Protein 7KPO (pdb70)

Sequence (104 aa):
GSSKQDLRAVLLVEEATSSALNYWERVSGQQSKFTFAEQSGLWRVYLDRSTLQTRRTLDKYLRIETLPKTPRWRTVLNSLDYILEEHCKEAGPPERTHIEEQQRDKKLLQKKLLTS

Radius of gyration: 13.81 Å; Cα contacts (8 Å, |Δi|>4): 112; chains: 1; bounding box: 38×24×36 Å

Nearest PDB structures (foldseek):
  7kpo-assembly1_A  TM=1.006E+00  e=3.922E-15  Vibrio cholerae O1 biovar El Tor

Secondary structure (DSSP, 8-state):
-HHHHH--HHHHH--HHHHHHHHHH---HHHHHHHH-SS--EEETTEEE-HHHHHTTSTTT--SS--HHHHHHHHHHHHHH----SHHHHHH--HHHHHHHHH-

B-factor: mean 20.68, std 10.75, range [9.97, 79.95]

InterPro domains:
  IPR000014 PAS domain [PF13188] (927-967)
  IPR000014 PAS domain [SM00091] (921-986)
  IPR001789 Signal transduction response regulator, receiver domain [PF00072] (773-883)
  IPR001789 Signal transduction response regulator, receiver domain [PS50110] (771-887)
  IPR001789 Signal transduction response regulator, receiver domain [SM00448] (770-883)
  IPR003594 Histidine kinase/HSP90-like ATPase domain [PF02518] (622-731)
  IPR003594 Histidine kinase/HSP90-like ATPase domain [SM00387] (621-732)
  IPR003660 HAMP domain [PF00672] (423-475)
  IPR003660 HAMP domain [PS50885] (425-478)
  IPR003660 HAMP domain [SM00304] (425-478)
  IPR003661 Signal transduction histidine kinase, dimerisation/phosphoacceptor domain [PF00512] (508-574)
  IPR003661 Signal transduction histidine kinase, dimerisation/phosphoacceptor domain [SM00388] (507-575)
  IPR003661 Signal transduction histidine kinase, dimerisation/phosphoacceptor domain [cd00082] (505-571)
  IPR004358 Signal transduction histidine kinase-related protein, C-terminal [PR00344] (657-671)
  IPR004358 Signal transduction histidine kinase-related protein, C-terminal [PR00344] (675-685)
  IPR004358 Signal transduction histidine kinase-related protein, C-terminal [PR00344] (692-710)
  IPR004358 Signal transduction histidine kinase-related protein, C-terminal [PR00344] (716-729)
  IPR005467 Histidine kinase domain [PS50109] (514-732)
  IPR011006 CheY-like superfamily [SSF52172] (765-894)
  IPR035965 PAS domain superfamily [SSF55785] (909-981)

Organism: Vibrio cholerae serotype O1 (strain ATCC 39315 / El Tor Inaba N16961) (NCBI:txid243277)

Solvent-accessible surface area: 6616 Å² total

Foldseek 3Di:
DVVLVLVLVLQLVLLLLQVLLCVQVVDHPLCLCVVLVLADWDQDPNDTDSVQVVLSNDSVSQDPDHPLVSSLVSLVSSCVVGPPDDPSNVSNCSSVVSVVSVVD

Structure (mmCIF, N/CA/C/O backbone):
data_7KPO
#
_entry.id   7KPO
#
_cell.length_a   51.912
_cell.length_b   78.606
_cell.length_c   72.372
_cell.angle_alpha   90.000
_cell.angle_beta   90.000
_cell.angle_gamma   90.000
#
_symmetry.space_group_name_H-M   'C 2 2 21'
#
l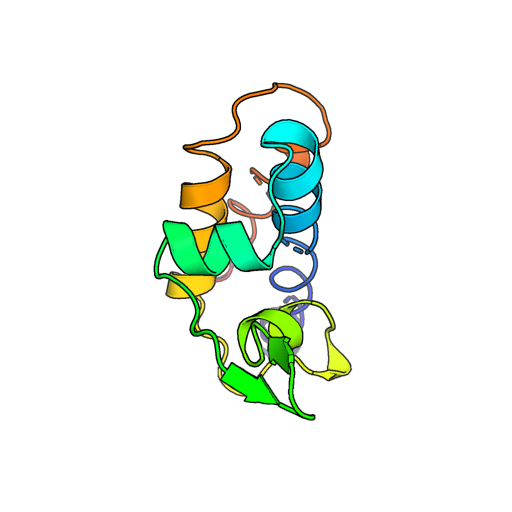oop_
_entity.id
_entity.type
_entity.pdbx_description
1 polymer 'Response regulator'
2 non-polymer 'SULFATE ION'
3 non-polymer DI(HYDROXYETHYL)ETHER
4 non-polymer 'FORMIC ACID'
5 water water
#
loop_
_atom_site.group_PDB
_atom_site.id
_atom_site.type_symbol
_atom_site.label_atom_id
_atom_site.label_alt_id
_atom_site.label_comp_id
_atom_site.label_asym_id
_atom_site.label_entity_id
_atom_site.label_seq_id
_atom_site.pdbx_PDB_ins_code
_atom_site.Cartn_x
_atom_site.Cartn_y
_atom_site.Cartn_z
_atom_site.occupancy
_atom_site.B_iso_or_equiv
_atom_site.auth_seq_id
_atom_site.auth_comp_id
_atom_site.auth_asym_id
_atom_site.auth_atom_id
_atom_site.pdbx_PDB_model_num
ATOM 1 N N . GLY A 1 1 ? 22.310 34.702 37.502 1.00 24.56 1022 GLY A N 1
ATOM 2 C CA . GLY A 1 1 ? 22.347 35.272 38.880 1.00 24.94 1022 GLY A CA 1
ATOM 3 C C . GLY A 1 1 ? 20.961 35.374 39.498 1.00 21.93 1022 GLY A C 1
ATOM 4 O O . GLY A 1 1 ? 20.006 34.847 38.901 1.00 20.91 1022 GLY A O 1
ATOM 5 N N . SER A 1 2 ? 20.857 36.054 40.643 1.00 23.19 1023 SER A N 1
ATOM 6 C CA . SER A 1 2 ? 19.574 36.199 41.381 1.00 21.75 1023 SER A CA 1
ATOM 7 C C . SER A 1 2 ? 18.519 36.876 40.497 1.00 18.75 1023 SER A C 1
ATOM 8 O O . SER A 1 2 ? 17.358 36.454 40.548 1.00 18.71 1023 SER A O 1
ATOM 11 N N . SER A 1 3 ? 18.898 37.888 39.717 1.00 18.30 1024 SER A N 1
ATOM 12 C CA . SER A 1 3 ? 17.957 38.612 38.824 1.00 17.50 1024 SER A CA 1
ATOM 13 C C . SER A 1 3 ? 17.343 37.633 37.821 1.00 15.46 1024 SER A C 1
ATOM 14 O O . SER A 1 3 ? 16.107 37.630 37.662 1.00 15.00 1024 SER A O 1
ATOM 17 N N . LYS A 1 4 ? 18.179 36.817 37.185 1.00 15.67 1025 LYS A N 1
ATOM 18 C CA . LYS A 1 4 ? 17.658 35.858 36.182 1.00 15.28 1025 LYS A CA 1
ATOM 19 C C . LYS A 1 4 ? 16.714 34.857 36.859 1.00 14.43 1025 LYS A C 1
ATOM 20 O O . LYS A 1 4 ? 15.641 34.561 36.298 1.00 13.86 1025 LYS A O 1
ATOM 26 N N . GLN A 1 5 ? 17.096 34.343 38.025 1.00 14.49 1026 GLN A N 1
ATOM 27 C CA . GLN A 1 5 ? 16.238 33.356 38.732 1.00 13.88 1026 GLN A CA 1
ATOM 28 C C . GLN A 1 5 ? 14.899 34.001 39.116 1.00 13.28 1026 GLN A C 1
ATOM 29 O O . GLN A 1 5 ? 13.856 33.348 38.952 1.00 13.23 1026 GLN A O 1
ATOM 35 N N . ASP A 1 6 ? 14.918 35.244 39.588 1.00 13.01 1027 ASP A N 1
ATOM 36 C CA . ASP A 1 6 ? 13.652 35.913 39.986 1.00 13.34 1027 ASP A CA 1
ATOM 37 C C . ASP A 1 6 ? 12.822 36.217 38.737 1.00 11.77 1027 ASP A C 1
ATOM 38 O O . ASP A 1 6 ? 11.591 36.122 38.804 1.00 12.16 1027 ASP A O 1
ATOM 43 N N . LEU A 1 7 ? 13.479 36.563 37.633 1.00 11.67 1028 LEU A N 1
ATOM 44 C CA . LEU A 1 7 ? 12.736 36.843 36.380 1.00 11.55 1028 LEU A CA 1
ATOM 45 C C . LEU A 1 7 ? 12.033 35.572 35.907 1.00 10.87 1028 LEU A C 1
ATOM 46 O O . LEU A 1 7 ? 10.874 35.610 35.513 1.00 11.14 1028 LEU A O 1
ATOM 67 N N . ARG A 1 9 ? 10.985 33.083 37.650 1.00 10.96 1030 ARG A N 1
ATOM 68 C CA . ARG A 1 9 ? 9.856 32.801 38.530 1.00 11.32 1030 ARG A CA 1
ATOM 69 C C . ARG A 1 9 ? 8.689 33.749 38.206 1.00 10.79 1030 ARG A C 1
ATOM 70 O O . ARG A 1 9 ? 7.537 33.288 38.170 1.00 12.18 1030 ARG A O 1
ATOM 78 N N . ALA A 1 10 ? 8.974 35.032 37.986 1.00 10.85 1031 ALA A N 1
ATOM 79 C CA . ALA A 1 10 ? 7.907 35.998 37.644 1.00 11.72 1031 ALA A CA 1
ATOM 80 C C . ALA A 1 10 ? 7.257 35.621 36.308 1.00 11.22 1031 ALA A C 1
ATOM 81 O O . ALA A 1 10 ? 6.026 35.695 36.196 1.00 12.54 1031 ALA A O 1
ATOM 83 N N . VAL A 1 11 ? 8.065 35.245 35.323 1.00 10.85 1032 VAL A N 1
ATOM 84 C CA . VAL A 1 11 ? 7.513 34.865 33.995 1.00 11.47 1032 VAL A CA 1
ATOM 85 C C . VAL A 1 11 ? 6.684 33.581 34.138 1.00 11.43 1032 VAL A C 1
A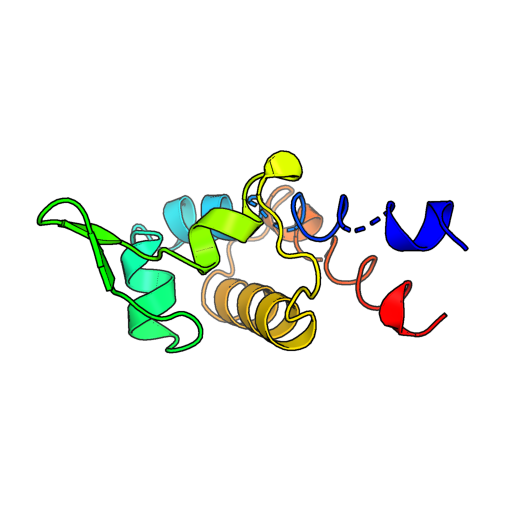TOM 86 O O . VAL A 1 11 ? 5.628 33.480 33.503 1.00 12.61 1032 VAL A O 1
ATOM 90 N N A LEU A 1 12 ? 7.137 32.641 34.970 0.60 11.39 1033 LEU A N 1
ATOM 91 N N B LEU A 1 12 ? 7.156 32.628 34.944 0.40 11.35 1033 LEU A N 1
ATOM 92 C CA A LEU A 1 12 ? 6.407 31.358 35.148 0.60 12.15 1033 LEU A CA 1
ATOM 93 C CA B LEU A 1 12 ? 6.391 31.371 35.148 0.40 11.74 1033 LEU A CA 1
ATOM 94 C C A LEU A 1 12 ? 4.998 31.639 35.692 0.60 12.63 1033 LEU A C 1
ATOM 95 C C B LEU A 1 12 ? 4.981 31.705 35.636 0.40 12.06 1033 LEU A C 1
ATOM 96 O O A LEU A 1 12 ? 4.037 31.028 35.202 0.60 13.44 1033 LEU A O 1
ATOM 97 O O B LEU A 1 12 ? 4.006 31.230 35.027 0.40 12.15 1033 LEU A O 1
ATOM 106 N N . VAL A 1 13 ? 4.880 32.543 36.666 1.00 12.06 1034 VAL A N 1
ATOM 107 C CA . VAL A 1 13 ? 3.550 32.862 37.256 1.00 12.78 1034 VAL A CA 1
ATOM 108 C C . VAL A 1 13 ? 2.681 33.563 36.206 1.00 12.39 1034 VAL A C 1
ATOM 109 O O . VAL A 1 13 ? 1.492 33.218 36.078 1.00 13.35 1034 VAL A O 1
ATOM 113 N N A GLU A 1 14 ? 3.252 34.536 35.489 0.50 11.61 1035 GLU A N 1
ATOM 114 N N B GLU A 1 14 ? 3.263 34.505 35.466 0.50 12.52 1035 GLU A N 1
ATOM 115 C CA A GLU A 1 14 ? 2.508 35.260 34.423 0.50 12.18 1035 GLU A CA 1
ATOM 116 C CA B GLU A 1 14 ? 2.486 35.267 34.457 0.50 14.00 1035 GLU A CA 1
ATOM 117 C C A GLU A 1 14 ? 2.027 34.252 33.373 0.50 11.50 1035 GLU A C 1
ATOM 118 C C B GLU A 1 14 ? 2.061 34.315 33.323 0.50 12.66 1035 GLU A C 1
ATOM 119 O O A GLU A 1 14 ? 0.840 34.281 33.009 0.50 12.04 1035 GLU A O 1
ATOM 120 O O B GLU A 1 14 ? 0.935 34.462 32.820 0.50 13.21 1035 GLU A O 1
ATOM 131 N N . ALA A 1 15 ? 2.920 33.368 32.935 1.00 12.05 1036 ALA A N 1
ATOM 132 C CA . ALA A 1 15 ? 2.579 32.388 31.881 1.00 12.40 1036 ALA A CA 1
ATOM 133 C C . ALA A 1 15 ? 1.466 31.434 32.324 1.00 11.37 1036 ALA A C 1
ATOM 134 O O . ALA A 1 15 ? 0.523 31.202 31.572 1.00 11.95 1036 ALA A O 1
ATOM 152 N N . THR A 1 17 ? -0.791 31.746 34.866 1.00 11.34 1038 THR A N 1
ATOM 153 C CA . THR A 1 17 ? -2.057 32.422 35.105 1.00 12.09 1038 THR A CA 1
ATOM 154 C C . THR A 1 17 ? -2.706 32.785 33.765 1.00 11.71 1038 THR A C 1
ATOM 155 O O . THR A 1 17 ? -3.912 32.561 33.601 1.00 13.53 1038 THR A O 1
ATOM 159 N N A SER A 1 18 ? -1.908 33.315 32.835 0.70 11.50 1039 SER A N 1
ATOM 160 N N B SER A 1 18 ? -1.924 33.321 32.825 0.30 12.02 1039 SER A N 1
ATOM 161 C CA A SER A 1 18 ? -2.421 33.697 31.495 0.70 11.89 1039 SER A CA 1
ATOM 162 C CA B SER A 1 18 ? -2.496 33.722 31.512 0.30 12.70 1039 SER A CA 1
ATOM 163 C C A SER A 1 18 ? -2.993 32.464 30.797 0.70 11.49 1039 SER A C 1
ATOM 164 C C B SER A 1 18 ? -2.978 32.483 30.745 0.30 11.74 1039 SER A C 1
ATOM 165 O O A SER A 1 18 ? -4.113 32.526 30.260 0.70 11.53 1039 SER A O 1
ATOM 166 O O B SER A 1 18 ? -4.037 32.567 30.094 0.30 11.83 1039 SER A O 1
ATOM 171 N N . ALA A 1 19 ? -2.239 31.373 30.829 1.00 11.03 1040 ALA A N 1
ATOM 172 C CA . ALA A 1 19 ? -2.657 30.142 30.129 1.00 11.31 1040 ALA A CA 1
ATOM 173 C C . ALA A 1 19 ? -3.957 29.607 30.735 1.00 11.04 1040 ALA A C 1
ATOM 174 O O . ALA A 1 19 ? -4.842 29.199 29.975 1.00 11.48 1040 ALA A O 1
ATOM 176 N N . LEU A 1 20 ? -4.068 29.596 32.062 1.00 11.30 1041 LEU A N 1
ATOM 177 C CA . LEU A 1 20 ? -5.309 29.064 32.688 1.00 11.95 1041 LEU A CA 1
ATOM 178 C C . LEU A 1 20 ? -6.502 29.963 32.375 1.00 12.30 1041 LEU A C 1
ATOM 179 O O . LEU A 1 20 ? -7.587 29.430 32.140 1.00 13.55 1041 LEU A O 1
ATOM 184 N N . ASN A 1 21 ? -6.312 31.276 32.385 1.00 12.04 1042 ASN A N 1
ATOM 185 C CA . ASN A 1 21 ? -7.444 32.184 32.069 1.00 13.67 1042 ASN A CA 1
ATOM 186 C 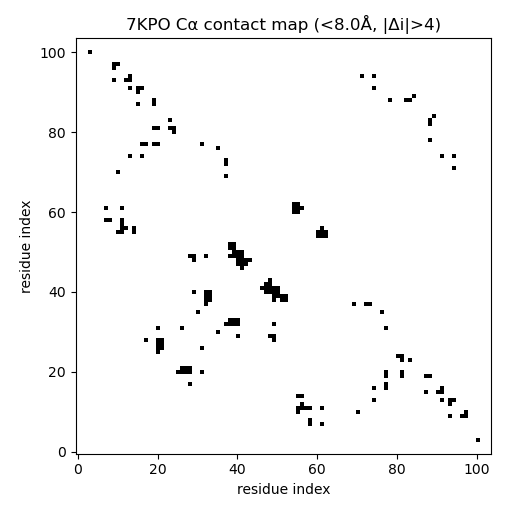C . ASN A 1 21 ? -7.915 31.918 30.635 1.00 13.01 1042 ASN A C 1
ATOM 187 O O . ASN A 1 21 ? -9.138 31.913 30.391 1.00 14.29 1042 ASN A O 1
ATOM 192 N N . TYR A 1 22 ? -6.971 31.699 29.721 1.00 12.25 1043 TYR A N 1
ATOM 193 C CA . TYR A 1 22 ? -7.294 31.417 28.301 1.00 11.94 1043 TYR A CA 1
ATOM 194 C C . TYR A 1 22 ? -8.013 30.064 28.193 1.00 12.43 1043 TYR A C 1
ATOM 195 O O . TYR A 1 22 ? -9.040 29.969 27.510 1.00 13.25 1043 TYR A O 1
ATOM 204 N N . TRP A 1 23 ? -7.471 29.039 28.848 1.00 12.11 1044 TRP A N 1
ATOM 205 C CA . TRP A 1 23 ? -8.113 27.701 28.876 1.00 12.49 1044 TRP A CA 1
ATOM 206 C C . TRP A 1 23 ? -9.569 27.832 29.325 1.00 13.34 1044 TRP A C 1
ATOM 207 O O . TRP A 1 23 ? -10.463 27.307 28.645 1.00 14.26 1044 TRP A O 1
ATOM 218 N N . GLU A 1 24 ? -9.788 28.508 30.449 1.00 13.24 1045 GLU A N 1
ATOM 219 C CA . GLU A 1 24 ? -11.152 28.624 31.026 1.00 15.27 1045 GLU A CA 1
ATOM 220 C C . GLU A 1 24 ? -12.093 29.301 30.026 1.00 16.92 1045 GLU A C 1
ATOM 221 O O . GLU A 1 24 ? -13.194 28.768 29.790 1.00 18.89 1045 GLU A O 1
ATOM 227 N N . ARG A 1 25 ? -11.660 30.405 29.425 1.00 15.74 1046 ARG A N 1
ATOM 228 C CA . ARG A 1 25 ? -12.549 31.151 28.502 1.00 17.45 1046 ARG A CA 1
ATOM 229 C C . ARG A 1 25 ? -12.794 30.383 27.197 1.00 16.97 1046 ARG A C 1
ATOM 230 O O . ARG A 1 25 ? -13.964 30.275 26.791 1.00 20.25 1046 ARG A O 1
ATOM 238 N N . VAL A 1 26 ? -11.738 29.870 26.567 1.00 15.79 1047 VAL A N 1
ATOM 239 C CA . VAL A 1 26 ? -11.873 29.225 25.228 1.00 16.83 1047 VAL A CA 1
ATOM 240 C C . VAL A 1 26 ? -12.493 27.825 25.344 1.00 17.63 1047 VAL A C 1
ATOM 241 O O . VAL A 1 26 ? -13.382 27.521 24.533 1.00 19.44 1047 VAL A O 1
ATOM 245 N N . SER A 1 27 ? -12.042 27.001 26.291 1.00 16.48 1048 SER A N 1
ATOM 246 C CA . SER A 1 27 ? -12.586 25.620 26.415 1.00 17.72 1048 SER A CA 1
ATOM 247 C C . SER A 1 27 ? -13.956 25.613 27.106 1.00 18.03 1048 SER A C 1
ATOM 248 O O . SER A 1 27 ? -14.714 24.646 26.888 1.00 19.64 1048 SER A O 1
ATOM 251 N N . GLY A 1 28 ? -14.247 26.636 27.917 1.00 18.27 1049 GLY A N 1
ATOM 252 C CA . GLY A 1 28 ? -15.475 26.662 28.737 1.00 19.71 1049 GLY A CA 1
ATOM 253 C C . GLY A 1 28 ? -15.390 25.657 29.881 1.00 19.78 1049 GLY A C 1
ATOM 254 O O . GLY A 1 28 ? -16.418 25.396 30.534 1.00 24.00 1049 GLY A O 1
ATOM 255 N N A GLN A 1 29 ? -14.196 25.095 30.104 0.70 17.14 1050 GLN A N 1
ATOM 256 N N B GLN A 1 29 ? -14.189 25.114 30.115 0.30 17.90 1050 GLN A N 1
ATOM 257 C CA A GLN A 1 29 ? -13.952 24.102 31.184 0.70 17.15 1050 GLN A CA 1
ATOM 258 C CA B GLN A 1 29 ? -13.947 24.094 31.172 0.30 17.70 1050 GLN A CA 1
ATOM 259 C C A GLN A 1 29 ? -13.215 24.790 32.342 0.70 16.34 1050 GLN A C 1
ATOM 260 C C B GLN A 1 29 ? -13.124 24.723 32.304 0.30 16.35 1050 GLN A C 1
ATOM 261 O O A GLN A 1 29 ? -12.668 25.890 32.150 0.70 17.33 1050 GLN A O 1
ATOM 262 O O B GLN A 1 29 ? -12.398 25.699 32.044 0.30 15.99 1050 GLN A O 1
ATOM 273 N N . SER A 1 30 ? -13.214 24.150 33.506 1.00 15.96 1051 SER A N 1
ATOM 274 C CA . SER A 1 30 ? -12.546 24.699 34.713 1.00 15.64 1051 SER A CA 1
ATOM 275 C C . SER A 1 30 ? -11.046 24.397 34.751 1.00 15.16 1051 SER A C 1
ATOM 276 O O . SER A 1 30 ? -10.557 23.569 33.963 1.00 14.78 1051 SER A O 1
ATOM 279 N N . LYS A 1 31 ? -10.362 25.056 35.686 1.00 15.51 1052 LYS A N 1
ATOM 280 C CA . LYS A 1 31 ? -8.939 24.778 35.993 1.00 15.52 1052 LYS A CA 1
ATOM 281 C C . LYS A 1 31 ? -8.853 23.318 36.444 1.00 15.28 1052 LYS A C 1
ATOM 282 O O . LYS A 1 31 ? -7.940 22.591 36.017 1.00 15.72 1052 LYS A O 1
ATOM 288 N N . PHE A 1 32 ? -9.810 22.904 37.271 1.00 15.83 1053 PHE A N 1
ATOM 289 C CA . PHE A 1 32 ? -9.842 21.504 37.750 1.00 15.31 1053 PHE A CA 1
ATOM 290 C C . PHE A 1 32 ? -9.797 20.554 36.555 1.00 15.09 1053 PHE A C 1
ATOM 291 O O . PHE A 1 32 ? -9.017 19.566 36.636 1.00 20.69 1053 PHE A O 1
ATOM 299 N N . THR A 1 33 ? -10.622 20.832 35.529 1.00 15.77 1054 THR A N 1
ATOM 300 C CA . THR A 1 33 ? -10.742 19.987 34.310 1.00 15.34 1054 THR A CA 1
ATOM 301 C C . THR A 1 33 ? -9.425 20.003 33.530 1.00 14.35 1054 THR A C 1
ATOM 302 O O . THR A 1 33 ? -9.054 18.952 32.982 1.00 14.82 1054 THR A O 1
ATOM 306 N N . PHE A 1 34 ? -8.777 21.158 33.426 1.00 14.26 1055 PHE A N 1
ATOM 307 C CA . PHE A 1 34 ? -7.457 21.169 32.757 1.00 13.37 1055 PHE A CA 1
ATOM 308 C C . PHE A 1 34 ? -6.532 20.151 33.445 1.00 13.00 1055 PHE A C 1
ATOM 309 O O . PHE A 1 34 ? -5.892 19.346 32.750 1.00 13.75 1055 PHE A O 1
ATOM 317 N N . ALA A 1 35 ? -6.473 20.187 34.777 1.00 13.39 1056 ALA A N 1
ATOM 318 C CA . ALA A 1 35 ? -5.573 19.286 35.538 1.00 12.73 1056 ALA A CA 1
ATOM 319 C C . ALA A 1 35 ? -5.982 17.831 35.356 1.00 13.65 1056 ALA A C 1
ATOM 320 O O . ALA A 1 35 ? -5.126 16.990 35.076 1.00 14.32 1056 ALA A O 1
ATOM 322 N N . GLU A 1 36 ? -7.266 17.576 35.535 1.00 14.18 1057 GLU A N 1
ATOM 323 C CA . GLU A 1 36 ? -7.786 16.199 35.484 1.00 15.43 1057 GLU A CA 1
ATOM 324 C C . GLU A 1 36 ? -7.65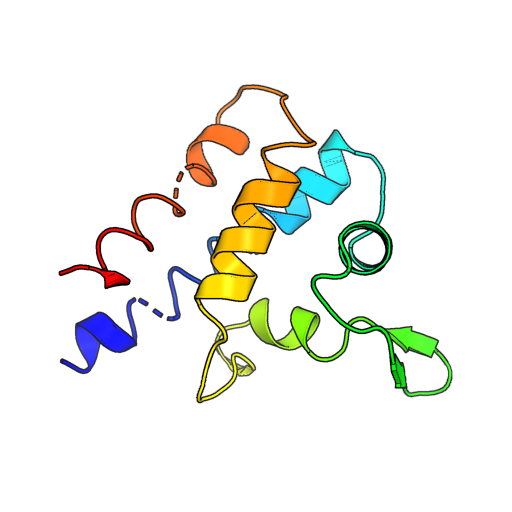2 15.613 34.074 1.00 15.73 1057 GLU A C 1
ATOM 325 O O . GLU A 1 36 ? -7.157 14.480 33.945 1.00 18.21 1057 GLU A O 1
ATOM 331 N N . GLN A 1 37 ? -8.063 16.367 33.055 1.00 15.29 1058 GLN A N 1
ATOM 332 C CA . GLN A 1 37 ? -8.041 15.829 31.672 1.00 15.55 1058 GLN A CA 1
ATOM 333 C C . GLN A 1 37 ? -6.595 15.682 31.177 1.00 15.19 1058 GLN A C 1
ATOM 334 O O . GLN A 1 37 ? -6.287 14.656 30.547 1.00 17.44 1058 GLN A O 1
ATOM 340 N N . SER A 1 38 ? -5.737 16.663 31.463 1.00 13.82 1059 SER A N 1
ATOM 341 C CA . SER A 1 38 ? -4.331 16.605 30.982 1.00 13.63 1059 SER A CA 1
ATOM 342 C C . SER A 1 38 ? -3.508 15.592 31.781 1.00 13.51 1059 SER A C 1
ATOM 343 O O . SER A 1 38 ? -2.514 15.089 31.235 1.00 15.40 1059 SER A O 1
ATOM 346 N N . GLY A 1 39 ? -3.878 15.369 33.043 1.00 13.34 1060 GLY A N 1
ATOM 347 C CA . GLY A 1 39 ? -3.096 14.506 33.944 1.00 13.65 1060 GLY A CA 1
ATOM 348 C C . GLY A 1 39 ? -1.805 15.184 34.386 1.00 13.63 1060 GLY A C 1
ATOM 349 O O . GLY A 1 39 ? -0.979 14.522 35.026 1.00 15.03 1060 GLY A O 1
ATOM 350 N N . LEU A 1 40 ? -1.651 16.479 34.113 1.00 11.78 1061 LEU A N 1
ATOM 351 C CA . LEU A 1 40 ? -0.364 17.150 34.443 1.00 12.25 1061 LEU A CA 1
ATOM 352 C C . LEU A 1 40 ? -0.295 17.583 35.909 1.00 11.93 1061 LEU A C 1
ATOM 353 O O . LEU A 1 40 ? 0.832 17.813 36.381 1.00 13.38 1061 LEU A O 1
ATOM 358 N N . TRP A 1 41 ? -1.439 17.706 36.582 1.00 12.21 1062 TRP A N 1
ATOM 359 C CA . TRP A 1 41 ? -1.463 18.170 37.991 1.00 12.72 1062 TRP A CA 1
ATOM 360 C C . TRP A 1 41 ? -2.430 17.302 38.774 1.00 13.61 1062 TRP A C 1
ATOM 361 O O . TRP A 1 41 ? -3.475 16.923 38.220 1.00 15.18 1062 TRP A O 1
ATOM 372 N N . ARG A 1 42 ? -2.090 17.034 40.027 1.00 14.35 1063 ARG A N 1
ATOM 373 C CA . ARG A 1 42 ? -2.904 16.162 40.894 1.00 16.55 1063 ARG A CA 1
ATOM 374 C C . ARG A 1 42 ? -4.064 16.919 41.536 1.00 15.33 1063 ARG A C 1
ATOM 375 O O . ARG A 1 42 ? -4.014 18.155 41.717 1.00 15.48 1063 ARG A O 1
ATOM 383 N N . VAL A 1 43 ? -5.090 16.141 41.840 1.00 16.67 1064 VAL A N 1
ATOM 384 C CA . VAL A 1 43 ? -6.316 16.600 42.538 1.00 18.37 1064 VAL A CA 1
ATOM 385 C C . VAL A 1 43 ? -6.236 16.068 43.968 1.00 19.54 1064 VAL A C 1
ATOM 386 O O . VAL A 1 43 ? -5.865 14.884 44.151 1.00 19.75 1064 VAL A O 1
ATOM 390 N N . TYR A 1 44 ? -6.581 16.918 44.931 1.00 20.98 1065 TYR A N 1
ATOM 391 C CA . TYR A 1 44 ? -6.508 16.562 46.368 1.00 23.20 1065 TYR A CA 1
ATOM 392 C C . TYR A 1 44 ? -7.823 16.924 47.055 1.00 27.17 1065 TYR A C 1
ATOM 393 O O . TYR A 1 44 ? -8.548 17.794 46.531 1.00 30.54 1065 TYR A O 1
ATOM 402 N N . LEU A 1 45 ? -8.111 16.239 48.166 1.00 32.24 1066 LEU A N 1
ATOM 403 C CA . LEU A 1 45 ? -9.284 16.514 49.040 1.00 37.43 1066 LEU A CA 1
ATOM 404 C C . LEU A 1 45 ? -8.809 17.379 50.211 1.00 40.88 1066 LEU A C 1
ATOM 405 O O . LEU A 1 45 ? -8.200 16.825 51.146 1.00 46.81 1066 LEU A O 1
ATOM 410 N N . ASP A 1 46 ? -9.055 18.689 50.127 1.00 41.72 1067 ASP A N 1
ATOM 411 C CA . ASP A 1 46 ? -8.646 19.662 51.175 1.00 44.26 1067 ASP A CA 1
ATOM 412 C C . ASP A 1 46 ? -9.887 20.395 51.686 1.00 47.06 1067 ASP A C 1
ATOM 413 O O . ASP A 1 46 ? -10.708 20.808 50.843 1.00 49.25 1067 ASP A O 1
ATOM 418 N N . ARG A 1 47 ? -10.023 20.533 53.010 1.00 52.28 1068 ARG A N 1
ATOM 419 C CA . ARG A 1 47 ? -11.171 21.281 53.592 1.00 56.90 1068 ARG A CA 1
ATOM 420 C C . ARG A 1 47 ? -12.478 20.655 53.081 1.00 56.71 1068 ARG A C 1
ATOM 421 O O . ARG A 1 47 ? -13.475 21.392 52.942 1.00 61.04 1068 ARG A O 1
ATOM 429 N N . SER A 1 48 ? -12.451 19.344 52.802 1.00 54.75 1069 SER A N 1
ATOM 430 C CA . SER A 1 48 ? -13.615 18.575 52.281 1.00 52.69 1069 SER A CA 1
ATOM 431 C C . SER A 1 48 ? -14.050 19.129 50.916 1.00 50.83 1069 SER A C 1
ATOM 432 O O . SER A 1 48 ? -15.261 19.361 50.730 1.00 57.11 1069 SER A O 1
ATOM 435 N N . THR A 1 49 ? -13.094 19.317 49.997 1.00 45.97 1070 THR A N 1
ATOM 436 C CA . THR A 1 49 ? -13.368 19.858 48.634 1.00 42.46 1070 THR A CA 1
ATOM 437 C C . THR A 1 49 ? -12.222 19.466 47.689 1.00 37.49 1070 THR A C 1
ATOM 438 O O . THR A 1 49 ? -11.061 19.496 48.145 1.00 39.09 1070 THR A O 1
ATOM 442 N N . LEU A 1 50 ? -12.533 19.112 46.434 1.00 37.58 1071 LEU A N 1
ATOM 443 C CA . LEU A 1 50 ? -11.471 18.741 45.452 1.00 33.98 1071 LEU A CA 1
ATOM 444 C C . LEU A 1 50 ? -10.720 20.009 45.040 1.00 29.64 1071 LEU A C 1
ATOM 445 O O . LEU A 1 50 ? -11.382 20.992 44.665 1.00 33.08 1071 LEU A O 1
ATOM 450 N N . GLN A 1 51 ? -9.389 19.972 45.101 1.00 23.36 1072 GLN A N 1
ATOM 451 C CA . GLN A 1 51 ? -8.570 21.162 44.754 1.00 21.61 1072 GLN A CA 1
ATOM 452 C C . GLN A 1 51 ? -7.309 20.740 43.998 1.00 18.24 1072 GLN A C 1
ATOM 453 O O . GLN A 1 51 ? -6.769 19.659 44.286 1.00 18.85 1072 GLN A O 1
ATOM 459 N N . THR A 1 52 ? -6.869 21.581 43.064 1.00 16.69 1073 THR A N 1
ATOM 460 C CA . THR A 1 52 ? -5.586 21.378 42.339 1.00 15.76 1073 THR A CA 1
ATOM 461 C C . THR A 1 52 ? -4.548 22.077 43.221 1.00 15.14 1073 THR A C 1
ATOM 462 O O . THR A 1 52 ? -4.004 23.095 42.816 1.00 14.93 1073 THR A O 1
ATOM 466 N N . ARG A 1 53 ? -4.316 21.501 44.395 1.00 15.70 1074 ARG A N 1
ATOM 467 C CA A ARG A 1 53 ? -3.474 22.110 45.462 0.50 15.88 1074 ARG A CA 1
ATOM 468 C CA B ARG A 1 53 ? -3.453 22.071 45.470 0.50 16.03 1074 ARG A CA 1
ATOM 469 C C . ARG A 1 53 ? -2.098 22.561 44.950 1.00 14.33 1074 ARG A C 1
ATOM 470 O O . ARG A 1 53 ? -1.725 23.709 45.263 1.00 15.24 1074 ARG A O 1
ATOM 485 N N . THR A 1 54 ? -1.370 21.703 44.245 1.00 14.15 1075 THR A N 1
ATOM 486 C CA . THR A 1 54 ? -0.011 22.120 43.808 1.00 13.99 1075 THR A CA 1
ATOM 487 C C . THR A 1 54 ? -0.093 23.135 42.663 1.00 12.48 1075 THR A C 1
ATOM 488 O O . THR A 1 54 ? 0.634 24.141 42.709 1.00 13.05 1075 THR A O 1
ATOM 492 N N . LEU A 1 55 ? -0.934 22.876 41.664 1.00 11.70 1076 LEU A N 1
ATOM 493 C CA . LEU A 1 55 ? -1.093 23.837 40.544 1.00 12.12 1076 LEU A CA 1
ATOM 494 C C . LEU A 1 55 ? -1.410 25.233 41.100 1.00 11.48 1076 LEU A C 1
ATOM 495 O O . LEU A 1 55 ? -0.854 26.223 40.611 1.00 11.90 1076 LEU A O 1
ATOM 500 N N . ASP A 1 56 ? -2.270 25.304 42.112 1.00 12.15 1077 ASP A N 1
ATOM 501 C CA . ASP A 1 56 ? -2.696 26.617 42.662 1.00 13.29 1077 ASP A CA 1
ATOM 502 C C . ASP A 1 56 ? -1.490 27.410 43.168 1.00 11.91 1077 ASP A C 1
ATOM 503 O O . ASP A 1 56 ? -1.536 28.642 43.111 1.00 13.15 1077 ASP A O 1
ATOM 508 N N . LYS A 1 57 ? -0.448 26.730 43.635 1.00 12.24 1078 LYS A N 1
ATOM 509 C CA . LYS A 1 57 ? 0.751 27.430 44.174 1.00 12.93 1078 LYS A CA 1
ATOM 510 C C . LYS A 1 57 ? 1.473 28.198 43.062 1.00 11.74 1078 LYS A C 1
ATOM 511 O O . LYS A 1 57 ? 2.177 29.166 43.376 1.00 12.48 1078 LYS A O 1
ATOM 517 N N . TYR A 1 58 ? 1.283 27.800 41.807 1.00 11.29 1079 TYR A N 1
ATOM 518 C CA . TYR A 1 58 ? 1.991 28.419 40.658 1.00 12.08 1079 TYR A CA 1
ATOM 519 C C . TYR A 1 58 ? 1.279 29.679 40.167 1.00 12.79 1079 TYR A C 1
ATOM 520 O O . TYR A 1 58 ? 1.794 30.312 39.238 1.00 14.73 1079 TYR A O 1
ATOM 529 N N . LEU A 1 59 ? 0.186 30.075 40.820 1.00 12.02 1080 LEU A N 1
ATOM 530 C CA . LEU A 1 59 ? -0.623 31.209 40.304 1.00 13.15 1080 LEU A CA 1
ATOM 531 C C . LEU A 1 59 ? -0.312 32.498 41.066 1.00 13.20 1080 LEU A C 1
ATOM 532 O O . LEU A 1 59 ? -0.896 33.527 40.714 1.00 13.95 1080 LEU A O 1
ATOM 537 N N . ARG A 1 60 ? 0.589 32.436 42.047 1.00 12.80 1081 ARG A N 1
ATOM 538 C CA . ARG A 1 60 ? 1.008 33.628 42.827 1.00 13.70 1081 ARG A CA 1
ATOM 539 C C . ARG A 1 60 ? 2.507 33.505 43.092 1.00 12.70 1081 ARG A C 1
ATOM 540 O O . ARG A 1 60 ? 2.968 32.409 43.454 1.00 12.70 1081 ARG A O 1
ATOM 548 N N . ILE A 1 61 ? 3.237 34.605 42.969 1.00 12.44 1082 ILE A N 1
ATOM 549 C CA . ILE A 1 61 ? 4.698 34.531 43.234 1.00 12.99 1082 ILE A CA 1
ATOM 550 C C . ILE A 1 61 ? 4.941 34.156 44.706 1.00 12.89 1082 ILE A C 1
ATOM 551 O O . ILE A 1 61 ? 5.926 33.465 44.969 1.00 14.54 1082 ILE A O 1
ATOM 556 N N . GLU A 1 62 ? 4.050 34.551 45.6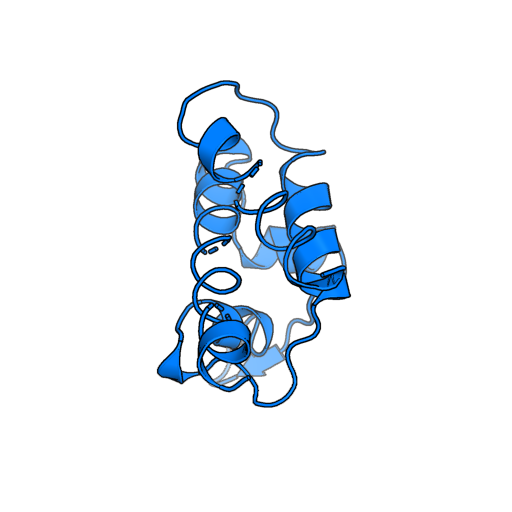18 1.00 13.53 1083 GLU A N 1
ATOM 557 C CA . GLU A 1 62 ? 4.241 34.286 47.070 1.00 15.04 1083 GLU A CA 1
ATOM 558 C C . GLU A 1 62 ? 4.198 32.788 47.390 1.00 14.28 1083 GLU A C 1
ATOM 559 O O . GLU A 1 62 ? 4.810 32.385 48.395 1.00 17.00 1083 GLU A O 1
ATOM 565 N N . THR A 1 63 ? 3.497 32.002 46.576 1.00 13.23 1084 THR A N 1
ATOM 566 C CA . THR A 1 63 ? 3.310 30.557 46.871 1.00 13.46 1084 THR A CA 1
ATOM 567 C C . THR A 1 63 ? 4.103 29.667 45.910 1.00 12.51 1084 THR A C 1
ATOM 568 O O . THR A 1 63 ? 4.127 28.445 46.128 1.00 12.74 1084 THR A O 1
ATOM 572 N N . LEU A 1 64 ? 4.734 30.243 44.891 1.00 12.11 1085 LEU A N 1
ATOM 573 C CA . LEU A 1 64 ? 5.464 29.413 43.904 1.00 12.43 1085 LEU A CA 1
ATOM 574 C C . LEU A 1 64 ? 6.488 28.557 44.644 1.00 12.96 1085 LEU A C 1
ATOM 575 O O . LEU A 1 64 ? 7.271 29.078 45.435 1.00 13.83 1085 LEU A O 1
ATOM 580 N N . PRO A 1 65 ? 6.533 27.224 44.418 1.00 13.36 1086 PRO A N 1
ATOM 581 C CA . PRO A 1 65 ? 7.499 26.382 45.118 1.00 14.48 1086 PRO A CA 1
ATOM 582 C C . PRO A 1 65 ? 8.960 26.813 44.938 1.00 13.90 1086 PRO A C 1
ATOM 583 O O . PRO A 1 65 ? 9.315 27.399 43.925 1.00 13.76 1086 PRO A O 1
ATOM 587 N N . LYS A 1 66 ? 9.771 26.500 45.945 1.00 15.23 1087 LYS A N 1
ATOM 588 C CA . LYS A 1 66 ? 11.225 26.792 45.900 1.00 17.79 1087 LYS A CA 1
ATOM 589 C C . LYS A 1 66 ? 11.817 26.087 44.677 1.00 16.48 1087 LYS A C 1
ATOM 590 O O . LYS A 1 66 ? 12.714 26.664 44.042 1.00 17.12 1087 LYS A O 1
ATOM 596 N N . THR A 1 67 ? 11.305 24.890 44.372 1.00 15.39 1088 THR A N 1
ATOM 597 C CA . THR A 1 67 ? 11.747 24.072 43.213 1.00 15.87 1088 THR A CA 1
ATOM 598 C C . THR A 1 67 ? 10.591 23.952 42.225 1.00 14.94 1088 THR A C 1
ATOM 599 O O . THR A 1 67 ? 9.802 23.015 42.296 1.00 16.00 1088 THR A O 1
ATOM 603 N N . PRO A 1 68 ? 10.418 24.909 41.290 1.00 13.59 1089 PRO A N 1
ATOM 604 C CA . PRO A 1 68 ? 9.342 24.807 40.308 1.00 13.12 1089 PRO A CA 1
ATOM 605 C C 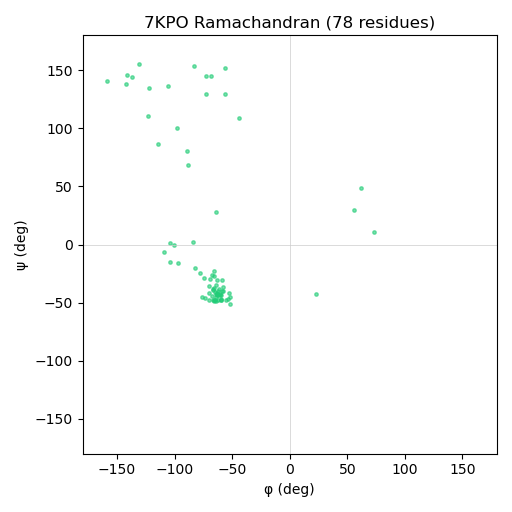. PRO A 1 68 ? 9.585 23.654 39.327 1.00 13.19 1089 PRO A C 1
ATOM 606 O O . PRO A 1 68 ? 10.729 23.382 39.007 1.00 15.65 1089 PRO A O 1
ATOM 610 N N . ARG A 1 69 ? 8.508 23.000 38.895 1.00 12.56 1090 ARG A N 1
ATOM 611 C CA . ARG A 1 69 ? 8.607 21.937 37.863 1.00 13.09 1090 ARG A CA 1
ATOM 612 C C . ARG A 1 69 ? 8.472 22.628 36.497 1.00 12.59 1090 ARG A C 1
ATOM 613 O O . ARG A 1 69 ? 7.389 22.616 35.909 1.00 12.94 1090 ARG A O 1
ATOM 621 N N . TRP A 1 70 ? 9.568 23.219 36.020 1.00 13.59 1091 TRP A N 1
ATOM 622 C CA . TRP A 1 70 ? 9.594 23.987 34.749 1.00 13.08 1091 TRP A CA 1
ATOM 623 C C . TRP A 1 70 ? 9.016 23.179 33.585 1.00 12.96 1091 TRP A C 1
ATOM 624 O O . TRP A 1 70 ? 8.252 23.754 32.796 1.00 14.07 1091 TRP A O 1
ATOM 635 N N . ARG A 1 71 ? 9.403 21.913 33.456 1.00 13.37 1092 ARG A N 1
ATOM 636 C CA . ARG A 1 71 ? 8.918 21.099 32.310 1.00 14.04 1092 ARG A CA 1
ATOM 637 C C . ARG A 1 71 ? 7.409 20.884 32.422 1.00 12.84 1092 ARG A C 1
ATOM 638 O O . ARG A 1 71 ? 6.736 20.898 31.389 1.00 13.42 1092 ARG A O 1
ATOM 646 N N . THR A 1 72 ? 6.907 20.693 33.638 1.00 13.16 1093 THR A N 1
ATOM 647 C CA . THR A 1 72 ? 5.453 20.481 33.810 1.00 12.30 1093 THR A CA 1
ATOM 648 C C . THR A 1 72 ? 4.717 21.772 33.429 1.00 11.64 1093 THR A C 1
ATOM 649 O O . THR A 1 72 ? 3.633 21.693 32.836 1.00 11.48 1093 THR A O 1
ATOM 653 N N . VAL A 1 73 ? 5.285 22.929 33.772 1.00 12.33 1094 VAL A N 1
ATOM 654 C CA . VAL A 1 73 ? 4.660 24.218 33.363 1.00 12.71 1094 VAL A CA 1
ATOM 655 C C . VAL A 1 73 ? 4.708 24.326 31.833 1.00 11.00 1094 VAL A C 1
ATOM 656 O O . VAL A 1 73 ? 3.681 24.658 31.233 1.00 11.38 1094 VAL A O 1
ATOM 660 N N . LEU A 1 74 ? 5.856 24.052 31.210 1.00 11.98 1095 LEU A N 1
ATOM 661 C CA . LEU A 1 74 ? 5.913 24.155 29.724 1.00 11.98 1095 LEU A CA 1
ATOM 662 C C . LEU A 1 74 ? 4.926 23.161 29.096 1.00 10.95 1095 LEU A C 1
ATOM 663 O O . LEU A 1 74 ? 4.273 23.528 28.112 1.00 11.92 1095 LEU A O 1
ATOM 668 N N . ASN A 1 75 ? 4.799 21.960 29.666 1.00 11.19 1096 ASN A N 1
ATOM 669 C CA . ASN A 1 75 ? 3.834 20.957 29.140 1.00 12.05 1096 ASN A CA 1
ATOM 670 C C . ASN A 1 75 ? 2.406 21.492 29.297 1.00 10.94 1096 ASN A C 1
ATOM 671 O O . ASN A 1 75 ? 1.566 21.197 28.441 1.00 12.08 1096 ASN A O 1
ATOM 676 N N . SER A 1 76 ? 2.153 22.241 30.367 1.00 10.76 1097 SER A N 1
ATOM 677 C CA . SER A 1 76 ? 0.823 22.847 30.623 1.00 10.88 1097 SER A CA 1
ATOM 678 C C . SER A 1 76 ? 0.515 23.897 29.548 1.00 10.27 1097 SER A C 1
ATOM 679 O O . SER A 1 76 ? -0.603 23.896 28.999 1.00 11.90 1097 SER A O 1
ATOM 682 N N . LEU A 1 77 ? 1.475 24.791 29.284 1.00 10.95 1098 LEU A N 1
ATOM 683 C CA . LEU A 1 77 ? 1.285 25.819 28.232 1.00 12.01 1098 LEU A CA 1
ATOM 684 C C . LEU A 1 77 ? 1.038 25.113 26.890 1.00 11.50 1098 LEU A C 1
ATOM 685 O O . LEU A 1 77 ? 0.117 25.515 26.162 1.00 12.67 1098 LEU A O 1
ATOM 690 N N . ASP A 1 78 ? 1.813 24.069 26.587 1.00 12.29 1099 ASP A N 1
ATOM 691 C CA . ASP A 1 78 ? 1.661 23.330 25.303 1.00 13.51 1099 ASP A CA 1
ATOM 692 C C . ASP A 1 78 ? 0.283 22.658 25.233 1.00 12.59 1099 ASP A C 1
ATOM 693 O O . ASP A 1 78 ? -0.348 22.703 24.168 1.00 13.48 1099 ASP A O 1
ATOM 698 N N . TYR A 1 79 ? -0.166 22.057 26.333 1.00 12.03 1100 TYR A N 1
ATOM 699 C CA . TYR A 1 79 ? -1.476 21.358 26.350 1.00 12.09 1100 TYR A CA 1
ATOM 700 C C . TYR A 1 79 ? -2.603 22.359 26.080 1.00 11.30 1100 TYR A C 1
ATOM 701 O O . TYR A 1 79 ? -3.504 22.102 25.256 1.00 12.81 1100 TYR A O 1
ATOM 710 N N . ILE A 1 80 ? -2.560 23.487 26.782 1.00 11.05 1101 ILE A N 1
ATOM 711 C CA . ILE A 1 80 ? -3.613 24.529 26.623 1.00 11.47 1101 ILE A CA 1
ATOM 712 C C . ILE A 1 80 ? -3.591 25.064 25.184 1.00 11.31 1101 ILE A C 1
ATOM 713 O O . ILE A 1 80 ? -4.675 25.186 24.585 1.00 12.79 1101 ILE A O 1
ATOM 718 N N . LEU A 1 81 ? -2.408 25.323 24.624 1.00 12.39 1102 LEU A N 1
ATOM 719 C CA . LEU A 1 81 ? -2.333 25.847 23.230 1.00 13.34 1102 LEU A CA 1
ATOM 720 C C . LEU A 1 81 ? -2.758 24.756 22.227 1.00 13.26 1102 LEU A C 1
ATOM 721 O O . LEU A 1 81 ? -3.329 25.102 21.172 1.00 15.63 1102 LEU A O 1
ATOM 726 N N . GLU A 1 82 ? -2.539 23.483 22.556 1.00 13.89 1103 GLU A N 1
ATOM 727 C CA A GLU A 1 82 ? -2.934 22.352 21.672 0.70 16.07 1103 GLU A CA 1
ATOM 728 C CA B GLU A 1 82 ? -2.935 22.357 21.667 0.30 15.52 1103 GLU A CA 1
ATOM 729 C C . GLU A 1 82 ? -4.464 22.269 21.586 1.00 16.04 1103 GLU A C 1
ATOM 730 O O . GLU A 1 82 ? -4.980 21.993 20.488 1.00 18.84 1103 GLU A O 1
ATOM 741 N N .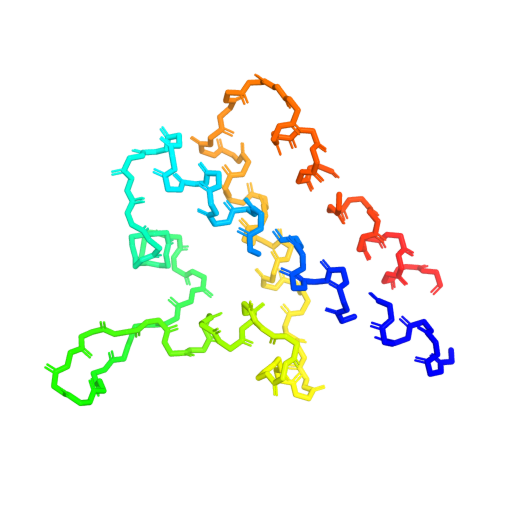 HIS A 1 83 ? -5.143 22.514 22.709 1.00 13.78 1104 HIS A N 1
ATOM 742 C CA . HIS A 1 83 ? -6.621 22.358 22.783 1.00 15.58 1104 HIS A CA 1
ATOM 743 C C . HIS A 1 83 ? -7.394 23.665 22.593 1.00 15.82 1104 HIS A C 1
ATOM 744 O O . HIS A 1 83 ? -8.604 23.580 22.335 1.00 20.60 1104 HIS A O 1
ATOM 751 N N . CYS A 1 84 ? -6.728 24.810 22.705 1.00 14.83 1105 CYS A N 1
ATOM 752 C CA . CYS A 1 84 ? -7.389 26.138 22.579 1.00 14.90 1105 CYS A CA 1
ATOM 753 C C . CYS A 1 84 ? -6.683 26.900 21.456 1.00 15.46 1105 CYS A C 1
ATOM 754 O O . CYS A 1 84 ? -5.525 27.307 21.647 1.00 15.54 1105 CYS A O 1
ATOM 757 N N . LYS A 1 85 ? -7.377 27.097 20.335 1.00 15.85 1106 LYS A N 1
ATOM 758 C CA . LYS A 1 85 ? -6.742 27.678 19.123 1.00 16.94 1106 LYS A CA 1
ATOM 759 C C . LYS A 1 85 ? -7.107 29.141 18.869 1.00 16.68 1106 LYS A C 1
ATOM 760 O O . LYS A 1 85 ? -6.346 29.780 18.129 1.00 22.63 1106 LYS A O 1
ATOM 766 N N . GLU A 1 86 ? -8.150 29.670 19.511 1.00 15.71 1107 GLU A N 1
ATOM 767 C CA . GLU A 1 86 ? -8.656 31.042 19.221 1.00 15.76 1107 GLU A CA 1
ATOM 768 C C . GLU A 1 86 ? -7.495 32.031 19.099 1.00 14.10 1107 GLU A C 1
ATOM 769 O O . GLU A 1 86 ? -6.889 32.360 20.117 1.00 14.20 1107 GLU A O 1
ATOM 775 N N . ALA A 1 87 ? -7.228 32.493 17.880 1.00 14.79 1108 ALA A N 1
ATOM 776 C CA . ALA A 1 87 ? -6.125 33.437 17.618 1.00 14.25 1108 ALA A CA 1
ATOM 777 C C . ALA A 1 87 ? -6.492 34.815 18.157 1.00 14.02 1108 ALA A C 1
ATOM 778 O O . ALA A 1 87 ? -7.676 35.195 18.129 1.00 16.47 1108 ALA A O 1
ATOM 780 N N . GLY A 1 88 ? -5.494 35.529 18.652 1.00 13.49 1109 GLY A N 1
ATOM 781 C CA . GLY A 1 88 ? -5.751 36.872 19.177 1.00 14.29 1109 GLY A CA 1
ATOM 782 C C . GLY A 1 88 ? -4.671 37.270 20.163 1.00 13.34 1109 GLY A C 1
ATOM 783 O O . GLY A 1 88 ? -3.764 36.488 20.450 1.00 13.33 1109 GLY A O 1
ATOM 784 N N A PRO A 1 89 ? -4.746 38.499 20.708 0.70 14.59 1110 PRO A N 1
ATOM 785 N N B PRO A 1 89 ? -4.766 38.487 20.741 0.30 13.97 1110 PRO A N 1
ATOM 786 C CA A PRO A 1 89 ? -3.746 38.979 21.658 0.70 14.17 1110 PRO A CA 1
ATOM 787 C CA B PRO A 1 89 ? -3.747 38.989 21.662 0.30 13.80 1110 PRO A CA 1
ATOM 788 C C A PRO A 1 89 ? -3.539 38.067 22.879 0.70 13.09 1110 PRO A C 1
ATOM 789 C C B PRO A 1 89 ? -3.544 38.108 22.903 0.30 13.05 1110 PRO A C 1
ATOM 790 O O A PRO A 1 89 ? -2.413 37.893 23.301 0.70 12.48 1110 PRO A O 1
ATOM 791 O O B PRO A 1 89 ? -2.421 38.000 23.360 0.30 12.70 1110 PRO A O 1
ATOM 798 N N . GLU A 1 90 ? -4.618 37.509 23.422 1.00 12.91 1111 GLU A N 1
ATOM 799 C CA . GLU A 1 90 ? -4.502 36.649 24.625 1.00 12.99 1111 GLU A CA 1
ATOM 800 C C . GLU A 1 90 ? -3.633 35.431 24.295 1.00 11.97 1111 GLU A C 1
ATOM 801 O O . GLU A 1 90 ? -2.734 35.098 25.087 1.00 12.26 1111 GLU A O 1
ATOM 807 N N . ARG A 1 91 ? -3.889 34.788 23.158 1.00 11.63 1112 ARG A N 1
ATOM 808 C CA . ARG A 1 91 ? -3.090 33.602 22.770 1.00 11.03 1112 ARG A CA 1
ATOM 809 C C . ARG A 1 91 ? -1.647 34.013 22.462 1.00 10.47 1112 ARG A C 1
ATOM 810 O O . ARG A 1 91 ? -0.716 33.321 22.904 1.00 11.25 1112 ARG A O 1
ATOM 818 N N . THR A 1 92 ? -1.468 35.106 21.728 1.00 10.44 1113 THR A N 1
ATOM 819 C CA . THR A 1 92 ? -0.106 35.571 21.368 1.00 11.08 1113 THR A CA 1
ATOM 820 C C . THR A 1 92 ? 0.700 35.815 22.651 1.00 10.79 1113 THR A C 1
ATOM 821 O O . THR A 1 92 ? 1.893 35.464 22.689 1.00 10.87 1113 THR A O 1
ATOM 825 N N . HIS A 1 93 ? 0.065 36.386 23.670 1.00 10.08 1114 HIS A N 1
ATOM 826 C CA . HIS A 1 93 ? 0.772 36.672 24.944 1.00 10.84 1114 HIS A CA 1
ATOM 827 C C . HIS A 1 93 ? 1.296 35.374 25.558 1.00 10.55 1114 HIS A C 1
ATOM 828 O O . HIS A 1 93 ? 2.441 35.357 26.026 1.00 10.89 1114 HIS A O 1
ATOM 835 N N . ILE A 1 94 ? 0.485 34.322 25.548 1.00 10.35 1115 ILE A N 1
ATOM 836 C CA . ILE A 1 94 ? 0.917 33.013 26.116 1.00 10.37 1115 ILE A CA 1
ATOM 837 C C . ILE A 1 94 ? 2.095 32.482 25.292 1.00 10.66 1115 ILE A C 1
ATOM 838 O O . ILE A 1 94 ? 3.074 32.002 25.884 1.00 10.76 1115 ILE A O 1
ATOM 843 N N . GLU A 1 95 ? 1.998 32.549 23.966 1.00 10.26 1116 GLU A N 1
ATOM 844 C CA A GLU A 1 95 ? 3.102 32.056 23.106 0.60 10.49 1116 GLU A CA 1
ATOM 845 C CA B GLU A 1 95 ? 3.099 32.058 23.097 0.40 10.65 1116 GLU A CA 1
ATOM 846 C C . GLU A 1 95 ? 4.385 32.828 23.396 1.00 10.63 1116 GLU A C 1
ATOM 847 O O . GLU A 1 95 ? 5.464 32.243 23.447 1.00 11.50 1116 GLU A O 1
ATOM 866 N N . GLN A 1 97 ? 5.203 34.401 26.203 1.00 11.22 1118 GLN A N 1
ATOM 867 C CA A GLN A 1 97 ? 5.723 34.072 27.524 0.70 12.02 1118 GLN A CA 1
ATOM 868 C CA B GLN A 1 97 ? 5.707 34.058 27.527 0.30 12.01 1118 GLN A CA 1
ATOM 869 C C . GLN A 1 97 ? 6.380 32.681 27.476 1.00 11.71 1118 GLN A C 1
ATOM 870 O O . GLN A 1 97 ? 7.412 32.495 28.153 1.00 13.20 1118 GLN A O 1
ATOM 881 N N . ARG A 1 98 ? 5.805 31.749 26.710 1.00 12.18 1119 ARG A N 1
ATOM 882 C CA . ARG A 1 98 ? 6.410 30.396 26.561 1.00 13.30 1119 ARG A CA 1
ATOM 883 C C . ARG A 1 98 ? 7.815 30.558 25.968 1.00 12.68 1119 ARG A C 1
ATOM 884 O O . ARG A 1 98 ? 8.763 29.950 26.488 1.00 13.39 1119 ARG A O 1
ATOM 892 N N . ASP A 1 99 ? 7.940 31.351 24.905 1.00 12.47 1120 ASP A N 1
ATOM 893 C CA . ASP A 1 99 ? 9.267 31.537 24.262 1.00 13.18 1120 ASP A CA 1
ATOM 894 C C . ASP A 1 99 ? 10.241 32.206 25.232 1.00 12.89 1120 ASP A C 1
ATOM 895 O O . ASP A 1 99 ? 11.418 31.824 25.261 1.00 14.17 1120 ASP A O 1
ATOM 900 N N A LYS A 1 100 ? 9.751 33.157 26.024 0.50 11.88 1121 LYS A N 1
ATOM 901 N N B LYS A 1 100 ? 9.750 33.186 25.990 0.50 12.08 1121 LYS A N 1
ATOM 902 C CA A LYS A 1 100 ? 10.617 33.863 27.003 0.50 12.41 1121 LYS A CA 1
ATOM 903 C CA B LYS A 1 100 ? 10.578 33.945 26.966 0.50 13.29 1121 LYS A CA 1
ATOM 904 C C A LYS A 1 100 ? 11.160 32.834 28.005 0.50 11.89 1121 LYS A C 1
ATOM 905 C C B LYS A 1 100 ? 11.126 32.979 28.022 0.50 12.84 1121 LYS A C 1
ATOM 906 O O A LYS A 1 100 ? 12.388 32.779 28.205 0.50 11.45 1121 LYS A O 1
ATOM 907 O O B LYS A 1 100 ? 12.311 33.092 28.383 0.50 13.85 1121 LYS A O 1
ATOM 918 N N A LEU A 1 101 ? 10.275 32.023 28.586 0.50 12.22 1122 LEU A N 1
ATOM 919 N N B LEU A 1 101 ? 10.294 32.039 28.470 0.50 12.36 1122 LEU A N 1
ATOM 920 C CA A LEU A 1 101 ? 10.712 30.987 29.559 0.50 13.33 1122 LEU A CA 1
ATOM 921 C CA B LEU A 1 101 ? 10.715 31.081 29.525 0.50 12.9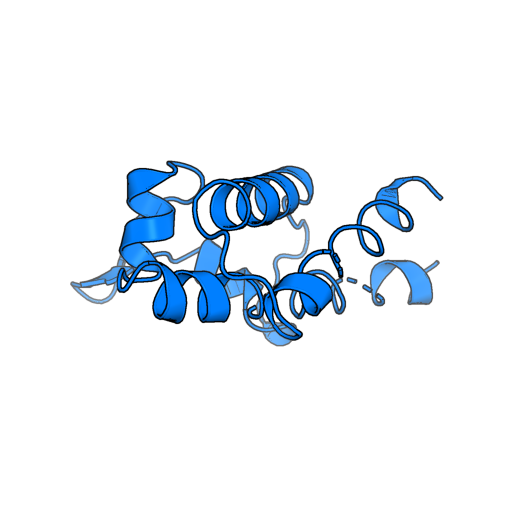6 1122 LEU A CA 1
ATOM 922 C C A LEU A 1 101 ? 11.753 30.075 28.914 0.50 12.96 1122 LEU A C 1
ATOM 923 C C B LEU A 1 101 ? 11.694 30.050 28.943 0.50 12.91 1122 LEU A C 1
ATOM 924 O O A LEU A 1 101 ? 12.807 29.847 29.531 0.50 13.66 1122 LEU A O 1
ATOM 925 O O B LEU A 1 101 ? 12.650 29.688 29.650 0.50 13.86 1122 LEU A O 1
ATOM 934 N N . GLN A 1 102 ? 11.454 29.572 27.717 1.00 13.16 1123 GLN A N 1
ATOM 935 C CA . GLN A 1 102 ? 12.385 28.627 27.051 1.00 14.83 1123 GLN A CA 1
ATOM 936 C C . GLN A 1 102 ? 13.769 29.262 26.887 1.00 15.18 1123 GLN A C 1
ATOM 937 O O . GLN A 1 102 ? 14.776 28.591 27.161 1.00 16.68 1123 GLN A O 1
ATOM 943 N N A LYS A 1 103 ? 13.816 30.520 26.443 0.50 13.57 1124 LYS A N 1
ATOM 944 N N B LYS A 1 103 ? 13.799 30.520 26.442 0.50 13.22 1124 LYS A N 1
ATOM 945 C CA A LYS A 1 103 ? 15.115 31.213 26.229 0.50 15.51 1124 LYS A CA 1
ATOM 946 C CA B LYS A 1 103 ? 15.079 31.245 26.233 0.50 14.77 1124 LYS A CA 1
ATOM 947 C C A LYS A 1 103 ? 15.833 31.400 27.571 0.50 14.30 1124 LYS A C 1
ATOM 948 C C B LYS A 1 103 ? 15.816 31.373 27.569 0.50 13.96 1124 LYS A C 1
ATOM 949 O O A LYS A 1 103 ? 17.064 31.235 27.605 0.50 15.99 1124 LYS A O 1
ATOM 950 O O B LYS A 1 103 ? 17.035 31.124 27.599 0.50 15.69 1124 LYS A O 1
ATOM 961 N N . LEU A 1 104 ? 15.100 31.732 28.635 1.00 12.63 1125 LEU A N 1
ATOM 962 C CA . LEU A 1 104 ? 15.754 31.895 29.958 1.00 13.60 1125 LEU A CA 1
ATOM 963 C C . LEU A 1 104 ? 16.323 30.554 30.425 1.00 13.55 1125 LEU A C 1
ATOM 964 O O . LEU A 1 104 ? 17.455 30.535 30.931 1.00 15.83 1125 LEU A O 1
ATOM 969 N N . LEU A 1 105 ? 15.573 29.472 30.239 1.00 13.18 1126 LEU A N 1
ATOM 970 C CA . LEU A 1 105 ? 16.038 28.138 30.697 1.00 14.34 1126 LEU A CA 1
ATOM 971 C C . LEU A 1 105 ? 17.253 27.661 29.890 1.00 16.16 1126 LEU A C 1
ATOM 972 O O . LEU A 1 105 ? 18.046 26.895 30.451 1.00 18.85 1126 LEU A O 1
ATOM 977 N N . THR A 1 106 ? 17.423 28.121 28.648 1.00 16.29 1127 THR A N 1
ATOM 978 C CA . THR A 1 106 ? 18.542 27.615 27.800 1.00 19.02 1127 THR A CA 1
ATOM 979 C C . THR A 1 106 ? 19.692 28.623 27.683 1.00 21.21 1127 THR A C 1
ATOM 980 O O . THR A 1 106 ? 20.674 28.291 26.995 1.00 26.13 1127 THR A O 1
ATOM 984 N N . SER A 1 107 ? 19.601 29.777 28.342 1.00 21.39 1128 SER A N 1
ATOM 985 C CA . SER A 1 107 ? 20.685 30.794 28.269 1.00 26.28 1128 SER A CA 1
ATOM 986 C C . SER A 1 107 ? 21.685 30.552 29.405 1.00 31.17 1128 SER A C 1
ATOM 987 O O . SER A 1 107 ? 21.410 29.768 30.315 1.00 30.61 1128 SER A O 1
#